Protein AF-A0A920ATV5-F1 (afdb_monomer_lite)

Structure (mmCIF, N/CA/C/O backbone):
data_AF-A0A920ATV5-F1
#
_entry.id   AF-A0A920ATV5-F1
#
loop_
_atom_site.group_PDB
_atom_site.id
_atom_site.type_symbol
_atom_site.label_atom_id
_atom_site.label_alt_id
_atom_site.label_comp_id
_atom_site.label_asym_id
_atom_site.label_entity_id
_atom_site.label_seq_id
_atom_site.pdbx_PDB_ins_code
_atom_site.Cartn_x
_atom_site.Cartn_y
_atom_site.Cartn_z
_atom_site.occupancy
_atom_site.B_iso_or_equiv
_atom_site.auth_seq_id
_atom_site.auth_comp_id
_atom_site.auth_asym_id
_atom_site.auth_atom_id
_atom_site.pdbx_PDB_model_num
ATOM 1 N N . MET A 1 1 ? -6.029 6.029 22.894 1.00 57.69 1 MET A N 1
ATOM 2 C CA . MET A 1 1 ? -7.251 6.824 22.615 1.00 57.69 1 MET A CA 1
ATOM 3 C C . MET A 1 1 ? -8.459 6.054 23.126 1.00 57.69 1 MET A C 1
ATOM 5 O O . MET A 1 1 ? -8.462 4.840 22.991 1.00 57.69 1 MET A O 1
ATOM 9 N N . LYS A 1 2 ? -9.447 6.710 23.756 1.00 68.38 2 LYS A N 1
ATOM 10 C CA . LYS A 1 2 ? -10.587 6.006 24.388 1.00 68.38 2 LYS A CA 1
ATOM 11 C C . LYS A 1 2 ? -11.644 5.512 23.380 1.00 68.38 2 LYS A C 1
ATOM 13 O O . LYS A 1 2 ? -12.522 4.758 23.770 1.00 68.38 2 LYS A O 1
ATOM 18 N N . TYR A 1 3 ? -11.517 5.896 22.106 1.00 83.44 3 TYR A N 1
ATOM 19 C CA . TYR 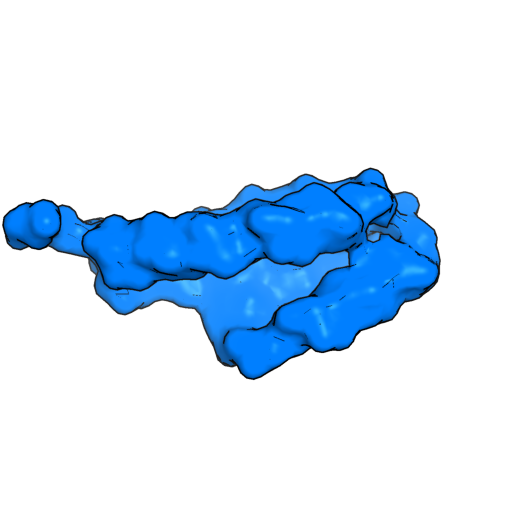A 1 3 ? -12.374 5.465 21.002 1.00 83.44 3 TYR A CA 1
ATOM 20 C C . TYR A 1 3 ? -11.527 5.311 19.732 1.00 83.44 3 TYR A C 1
ATOM 22 O O . TYR A 1 3 ? -10.787 6.234 19.386 1.00 83.44 3 TYR A O 1
ATOM 30 N N . LYS A 1 4 ? -11.618 4.147 19.081 1.00 93.19 4 LYS A N 1
ATOM 31 C CA . LYS A 1 4 ? -11.088 3.887 17.734 1.00 93.19 4 LYS A CA 1
ATOM 32 C C . LYS A 1 4 ? -12.216 4.040 16.718 1.00 93.19 4 LYS A C 1
ATOM 34 O O . LYS A 1 4 ? -13.372 3.770 17.047 1.00 93.19 4 LYS A O 1
ATOM 39 N N . ILE A 1 5 ? -11.889 4.443 15.493 1.00 94.81 5 ILE A N 1
ATOM 40 C CA . ILE A 1 5 ? -12.849 4.346 14.386 1.00 94.81 5 ILE A CA 1
ATOM 41 C C . ILE A 1 5 ? -13.088 2.862 14.093 1.00 94.81 5 ILE A C 1
ATOM 43 O O . ILE A 1 5 ? -12.140 2.081 14.105 1.00 94.81 5 ILE A O 1
ATOM 47 N N . LYS A 1 6 ? -14.345 2.470 13.851 1.00 95.12 6 LYS A N 1
ATOM 48 C CA . LYS A 1 6 ? -14.696 1.066 13.599 1.00 95.12 6 LYS A CA 1
ATOM 49 C C . LYS A 1 6 ? -14.039 0.548 12.315 1.00 95.12 6 LYS A C 1
ATOM 51 O O . LYS A 1 6 ? -13.300 -0.420 12.370 1.00 95.12 6 LYS A O 1
ATOM 56 N N . GLU A 1 7 ? -14.263 1.232 11.195 1.00 96.19 7 GLU A N 1
ATOM 57 C CA . GLU A 1 7 ? -13.795 0.825 9.865 1.00 96.19 7 GLU A CA 1
ATOM 58 C C . GLU A 1 7 ? -13.225 2.035 9.111 1.00 96.19 7 GLU A C 1
ATOM 60 O O . GLU A 1 7 ? -13.812 3.122 9.141 1.00 96.19 7 GLU A O 1
ATOM 65 N N . LEU A 1 8 ? -12.085 1.862 8.437 1.00 97.12 8 LEU A N 1
ATOM 66 C CA . LEU A 1 8 ? -11.417 2.919 7.674 1.00 97.12 8 LEU A CA 1
ATOM 67 C C . LEU A 1 8 ? -10.812 2.379 6.372 1.00 97.12 8 LEU A C 1
ATOM 69 O O . LEU A 1 8 ? -10.163 1.341 6.352 1.00 97.12 8 LEU A O 1
ATOM 73 N N . SER A 1 9 ? -10.970 3.115 5.275 1.00 97.69 9 S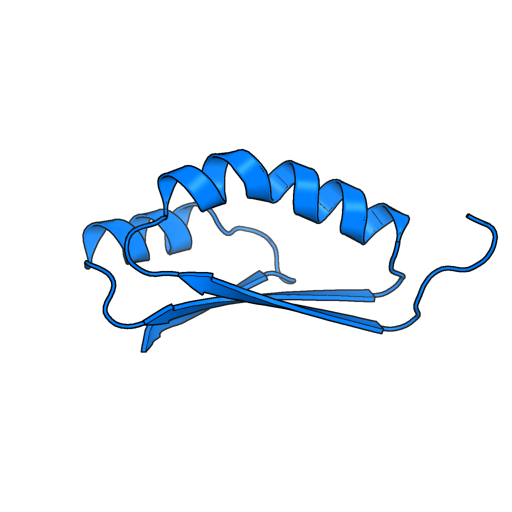ER A N 1
ATOM 74 C CA . SER A 1 9 ? -10.260 2.839 4.020 1.00 97.69 9 SER A CA 1
ATOM 75 C C . SER A 1 9 ? -9.308 3.982 3.705 1.00 97.69 9 SER A C 1
ATOM 77 O O . SER A 1 9 ? -9.740 5.129 3.589 1.00 97.69 9 SER A O 1
ATOM 79 N N . LEU A 1 10 ? -8.022 3.678 3.554 1.00 97.62 10 LEU A N 1
ATOM 80 C CA . LEU A 1 10 ? -7.018 4.627 3.094 1.00 97.62 10 LEU A CA 1
ATOM 81 C C . LEU A 1 10 ? -6.745 4.393 1.611 1.00 97.62 10 LEU A C 1
ATOM 83 O O . LEU A 1 10 ? -6.273 3.328 1.232 1.00 97.62 10 LEU A O 1
ATOM 87 N N . VAL A 1 11 ? -6.988 5.400 0.777 1.00 97.69 11 VAL A N 1
ATOM 88 C CA . VAL A 1 11 ? -6.673 5.341 -0.655 1.00 97.69 11 VAL A CA 1
ATOM 89 C C . VAL A 1 11 ? -5.401 6.137 -0.930 1.00 97.69 11 VAL A C 1
ATOM 91 O O . VAL A 1 11 ? -5.326 7.323 -0.612 1.00 97.69 11 VAL A O 1
ATOM 94 N N . VAL A 1 12 ? -4.405 5.489 -1.534 1.00 96.56 12 VAL A N 1
ATOM 95 C CA . VAL A 1 12 ? -3.091 6.058 -1.855 1.00 96.56 12 VAL A CA 1
ATOM 96 C C . VAL A 1 12 ? -2.895 6.048 -3.374 1.00 96.56 12 VAL A C 1
ATOM 98 O O . VAL A 1 12 ? -2.429 5.051 -3.930 1.00 96.56 12 VAL A O 1
ATOM 101 N N . PRO A 1 13 ? -3.243 7.134 -4.081 1.00 96.25 13 PRO A N 1
ATOM 102 C CA . PRO A 1 13 ? -2.916 7.257 -5.495 1.00 96.25 13 PRO A CA 1
ATOM 103 C C . PRO A 1 13 ? -1.402 7.429 -5.679 1.00 96.25 13 PRO A C 1
ATOM 105 O O . PRO A 1 13 ? -0.751 8.149 -4.919 1.00 96.25 13 PRO A O 1
ATOM 108 N N . THR A 1 14 ? -0.830 6.791 -6.699 1.00 95.38 14 THR A N 1
ATOM 109 C CA . THR A 1 14 ? 0.607 6.861 -6.990 1.00 95.38 14 THR A CA 1
ATOM 110 C C . THR A 1 14 ? 0.907 6.816 -8.488 1.00 95.38 14 THR A C 1
ATOM 112 O O . THR A 1 14 ? 0.189 6.184 -9.267 1.00 95.38 14 THR A O 1
ATOM 115 N N . LYS A 1 15 ? 1.998 7.485 -8.882 1.00 96.56 15 LYS A N 1
ATOM 116 C CA . LYS A 1 15 ? 2.624 7.366 -10.199 1.00 96.56 15 LYS A CA 1
ATOM 117 C C . LYS A 1 15 ? 4.143 7.383 -10.043 1.00 96.56 15 LYS A C 1
ATOM 119 O O . LYS A 1 15 ? 4.727 8.428 -9.785 1.00 96.56 15 LYS A O 1
ATOM 124 N N . ASP A 1 16 ? 4.773 6.221 -10.181 1.00 95.88 16 ASP A N 1
ATOM 125 C CA . ASP A 1 16 ? 6.225 6.040 -10.009 1.00 95.88 16 ASP A CA 1
ATOM 126 C C . ASP A 1 16 ? 6.801 6.450 -8.628 1.00 95.88 16 ASP A C 1
ATOM 128 O O . ASP A 1 16 ? 8.013 6.601 -8.483 1.00 95.88 16 ASP A O 1
ATOM 132 N N . ASP A 1 17 ? 5.980 6.538 -7.573 1.00 94.69 17 ASP A N 1
ATOM 133 C CA . ASP A 1 17 ? 6.407 6.934 -6.214 1.00 94.69 17 ASP A CA 1
ATOM 134 C C . ASP A 1 17 ? 6.745 5.745 -5.282 1.00 94.69 17 ASP A C 1
ATOM 136 O O . ASP A 1 17 ? 6.687 5.868 -4.056 1.00 94.69 17 ASP A O 1
ATOM 140 N N . HIS A 1 18 ? 7.124 4.588 -5.832 1.00 95.12 18 HIS A N 1
ATOM 141 C CA . HIS A 1 18 ? 7.413 3.362 -5.069 1.00 95.12 18 HIS A CA 1
ATOM 142 C C . HIS A 1 18 ? 8.379 3.564 -3.882 1.00 95.12 18 HIS A C 1
ATOM 144 O O . HIS A 1 18 ? 8.130 3.034 -2.801 1.00 95.12 18 HIS A O 1
ATOM 150 N N . LEU A 1 19 ? 9.413 4.402 -4.026 1.00 95.81 19 LEU A N 1
ATOM 151 C CA . LEU A 1 19 ? 10.357 4.711 -2.937 1.00 95.81 19 LEU A CA 1
ATOM 152 C C . LEU A 1 19 ? 9.724 5.522 -1.794 1.00 95.81 19 LEU A C 1
ATOM 154 O O . LEU A 1 19 ? 10.093 5.374 -0.629 1.00 95.81 19 LEU A O 1
ATOM 158 N N . LYS A 1 20 ? 8.765 6.408 -2.098 1.00 95.44 20 LYS A N 1
ATOM 159 C CA . LYS A 1 20 ? 8.040 7.152 -1.055 1.00 95.44 20 LYS A CA 1
ATOM 160 C C . LYS A 1 20 ? 7.060 6.243 -0.332 1.00 95.44 20 LYS A C 1
ATOM 162 O O . LYS A 1 20 ? 6.892 6.400 0.874 1.00 95.44 20 LYS A O 1
ATOM 167 N N . ILE A 1 21 ? 6.426 5.321 -1.054 1.00 95.00 21 ILE A N 1
ATOM 168 C CA . ILE A 1 21 ? 5.543 4.319 -0.454 1.00 95.00 21 ILE A CA 1
ATOM 169 C C . ILE A 1 21 ? 6.349 3.478 0.534 1.00 95.00 21 ILE A C 1
ATOM 171 O O . ILE A 1 21 ? 6.011 3.471 1.711 1.00 95.00 21 ILE A O 1
ATOM 175 N N . GLU A 1 22 ? 7.470 2.895 0.105 1.00 95.25 22 GLU A N 1
ATOM 176 C CA . GLU A 1 22 ? 8.380 2.131 0.971 1.00 95.25 22 GLU A CA 1
ATOM 177 C C . GLU A 1 22 ? 8.762 2.895 2.244 1.00 95.25 22 GLU A C 1
ATOM 179 O O . GLU A 1 22 ? 8.609 2.385 3.353 1.00 95.25 22 GLU A O 1
ATOM 184 N N . LYS A 1 23 ? 9.189 4.155 2.097 1.00 96.94 23 LYS A N 1
ATOM 185 C CA . LYS A 1 23 ? 9.627 4.981 3.226 1.00 96.94 23 LYS A CA 1
ATOM 186 C C . LYS A 1 23 ? 8.527 5.240 4.263 1.00 96.94 23 LYS A C 1
ATOM 188 O O . LYS A 1 23 ? 8.839 5.394 5.441 1.00 96.94 23 LYS A O 1
ATOM 193 N N . ASN A 1 24 ? 7.267 5.362 3.840 1.00 95.69 24 ASN A N 1
ATOM 194 C CA . ASN A 1 24 ? 6.183 5.845 4.705 1.00 95.69 24 ASN A CA 1
ATOM 195 C C . ASN A 1 24 ? 5.190 4.759 5.131 1.00 95.69 24 ASN A C 1
ATOM 197 O O . ASN A 1 24 ? 4.464 4.967 6.104 1.00 95.69 24 ASN A O 1
ATOM 201 N N . LEU A 1 25 ? 5.150 3.617 4.438 1.00 94.25 25 LEU A N 1
ATOM 202 C CA . LEU A 1 25 ? 4.115 2.602 4.627 1.00 94.25 25 LEU A CA 1
ATOM 203 C C . LEU A 1 25 ? 4.055 2.090 6.073 1.00 94.25 25 LEU A C 1
ATOM 205 O O . LEU A 1 25 ? 2.977 2.053 6.659 1.00 94.25 25 LEU A O 1
ATOM 209 N N . ASN A 1 26 ? 5.202 1.802 6.693 1.00 94.31 26 ASN A N 1
ATOM 210 C CA . ASN A 1 26 ? 5.250 1.327 8.081 1.00 94.31 26 ASN A CA 1
ATOM 211 C C . ASN A 1 26 ? 4.696 2.347 9.086 1.00 94.31 26 ASN A C 1
ATOM 213 O O . ASN A 1 26 ? 3.957 1.978 10.000 1.00 94.31 26 ASN A O 1
ATOM 217 N N . SER A 1 27 ? 5.012 3.633 8.916 1.00 96.38 27 SER A N 1
ATOM 218 C CA . SER A 1 27 ? 4.486 4.697 9.781 1.00 96.38 27 SER A CA 1
ATOM 219 C C . SER A 1 27 ? 2.972 4.844 9.626 1.00 96.38 27 SER A C 1
ATOM 221 O O . SER A 1 27 ? 2.266 5.020 10.617 1.00 96.38 27 SER A O 1
ATOM 223 N N . VAL A 1 28 ? 2.466 4.720 8.395 1.00 95.88 28 VAL A N 1
ATOM 224 C CA . VAL A 1 28 ? 1.026 4.732 8.105 1.00 95.88 28 VAL A CA 1
ATOM 225 C C . VAL A 1 28 ? 0.332 3.543 8.766 1.00 95.88 28 VAL A C 1
ATOM 227 O O . VAL A 1 28 ? -0.647 3.739 9.477 1.00 95.88 28 VAL A O 1
ATOM 230 N N . ILE A 1 29 ? 0.863 2.330 8.600 1.00 95.12 29 ILE A N 1
ATOM 231 C CA . ILE A 1 29 ? 0.337 1.116 9.241 1.00 95.12 29 ILE A CA 1
ATOM 232 C C . ILE A 1 29 ? 0.322 1.272 10.766 1.00 95.12 29 ILE A C 1
ATOM 234 O O . ILE A 1 29 ? -0.673 0.948 11.407 1.00 95.12 29 ILE A O 1
ATOM 238 N N . THR A 1 30 ? 1.394 1.808 11.352 1.00 95.88 30 THR A N 1
ATOM 239 C CA . THR A 1 30 ? 1.484 2.046 12.802 1.00 95.88 30 THR A CA 1
ATOM 240 C C . THR A 1 30 ? 0.376 2.985 13.276 1.00 95.88 30 THR A C 1
ATOM 242 O O . THR A 1 30 ? -0.350 2.661 14.211 1.00 95.88 30 THR A O 1
ATOM 245 N N . PHE A 1 31 ? 0.179 4.109 12.582 1.00 95.88 31 PHE A N 1
ATOM 246 C CA . PHE A 1 31 ? -0.914 5.031 12.883 1.00 95.88 31 PHE A CA 1
ATOM 247 C C . PHE A 1 31 ? -2.291 4.360 12.759 1.00 95.88 31 PHE A C 1
ATOM 249 O O . PHE A 1 31 ? -3.131 4.511 13.644 1.00 95.88 31 PHE A O 1
ATOM 256 N N . LEU A 1 32 ? -2.530 3.611 11.681 1.00 95.50 32 LEU A N 1
ATOM 257 C CA . LEU A 1 32 ? -3.818 2.963 11.428 1.00 95.50 32 LEU A CA 1
ATOM 258 C C . LEU A 1 32 ? -4.139 1.890 12.476 1.00 95.50 32 LEU A C 1
ATOM 260 O O . LEU A 1 32 ? -5.272 1.839 12.952 1.00 95.50 32 LEU A O 1
ATOM 264 N N . ASN A 1 33 ? -3.139 1.118 12.908 1.00 94.06 33 ASN A N 1
ATOM 265 C CA . ASN A 1 33 ? -3.269 0.160 14.007 1.00 94.06 33 ASN A CA 1
ATOM 266 C C . ASN A 1 33 ? -3.673 0.823 15.330 1.00 94.06 33 ASN A C 1
ATOM 268 O O . ASN A 1 33 ? -4.404 0.220 16.116 1.00 94.06 33 ASN A O 1
ATOM 272 N N . ASP A 1 34 ? -3.239 2.056 15.590 1.00 95.19 34 ASP A N 1
ATOM 273 C CA . ASP A 1 34 ? -3.599 2.795 16.805 1.00 95.19 34 ASP A CA 1
ATOM 274 C C . ASP A 1 34 ? -4.952 3.515 16.687 1.00 95.19 34 ASP A C 1
ATOM 276 O O . ASP A 1 34 ? -5.655 3.699 17.687 1.00 95.19 34 ASP A O 1
ATOM 280 N N . PHE A 1 35 ? -5.330 3.912 15.471 1.00 95.94 35 PHE A N 1
ATOM 281 C CA . PHE A 1 35 ? -6.460 4.801 15.206 1.00 95.94 35 PHE A CA 1
ATOM 282 C C . PHE A 1 35 ? -7.763 4.074 14.841 1.00 95.94 35 PHE A C 1
ATOM 284 O O . PHE A 1 35 ? -8.851 4.521 15.224 1.00 95.94 35 PHE A O 1
ATOM 291 N N . ALA A 1 36 ? -7.669 2.950 14.130 1.00 96.25 36 ALA A N 1
ATOM 292 C CA . ALA A 1 36 ? -8.806 2.167 13.661 1.00 96.25 36 ALA A CA 1
ATOM 293 C C . ALA A 1 36 ? -8.848 0.777 14.317 1.00 96.25 36 ALA A C 1
ATOM 295 O O . ALA A 1 36 ? -7.841 0.258 14.812 1.00 96.25 36 ALA A O 1
ATOM 296 N N . GLN A 1 37 ? -10.048 0.203 14.390 1.00 95.56 37 GLN A N 1
ATOM 297 C CA . GLN A 1 37 ? -10.245 -1.197 14.746 1.00 95.56 37 GLN A CA 1
ATOM 298 C C . GLN A 1 37 ? -9.983 -2.077 13.522 1.00 95.56 37 GLN A C 1
ATOM 300 O O . GLN A 1 37 ? -9.126 -2.949 13.599 1.00 95.56 37 GLN A O 1
ATOM 305 N N . ASP A 1 38 ? -10.641 -1.766 12.404 1.00 96.31 38 ASP A N 1
ATOM 306 C CA . ASP A 1 38 ? -10.453 -2.420 11.113 1.00 96.31 38 ASP A CA 1
ATOM 307 C C . ASP A 1 38 ? -10.065 -1.374 10.056 1.00 96.31 38 ASP A C 1
ATOM 309 O O . ASP A 1 38 ? -10.656 -0.289 9.983 1.00 96.31 38 ASP A O 1
ATOM 313 N N . PHE A 1 39 ? -9.064 -1.673 9.226 1.00 97.44 39 PHE A N 1
ATOM 314 C CA . PHE A 1 39 ? -8.698 -0.803 8.112 1.00 97.44 39 PHE A CA 1
ATOM 315 C C . PHE A 1 39 ? -8.219 -1.574 6.886 1.00 97.44 39 PHE A C 1
ATOM 317 O O . PHE A 1 39 ? -7.731 -2.694 6.993 1.00 97.44 39 PHE A O 1
ATOM 324 N N . GLN A 1 40 ? -8.318 -0.923 5.728 1.00 97.69 40 GLN A N 1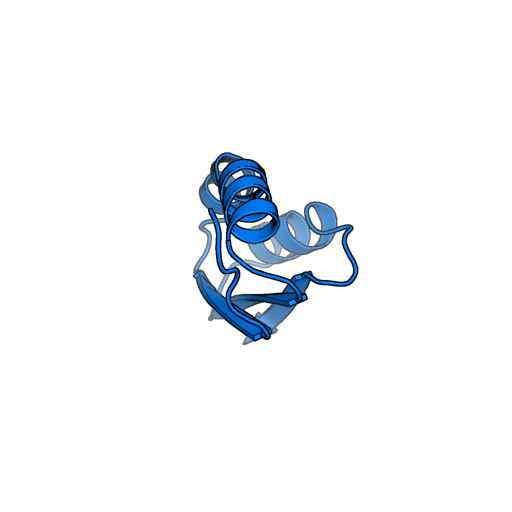
ATOM 325 C CA . GLN A 1 40 ? -7.701 -1.366 4.481 1.00 97.69 40 GLN A CA 1
ATOM 326 C C . GLN A 1 40 ? -6.916 -0.227 3.827 1.00 97.69 40 GLN A C 1
ATOM 328 O O . GLN A 1 40 ? -7.283 0.947 3.954 1.00 97.69 40 GLN A O 1
ATOM 333 N N . ILE A 1 41 ? -5.848 -0.569 3.111 1.00 97.94 41 ILE A N 1
ATOM 334 C CA . ILE A 1 41 ? -5.051 0.363 2.314 1.00 97.94 41 ILE A CA 1
ATOM 335 C C . ILE A 1 41 ? -5.167 -0.033 0.843 1.00 97.94 41 ILE A C 1
ATOM 337 O O . ILE A 1 41 ? -4.794 -1.135 0.458 1.00 97.94 41 ILE A O 1
ATOM 341 N N . LEU A 1 42 ? -5.644 0.890 0.018 1.00 97.88 42 LEU A N 1
ATOM 342 C CA . LEU A 1 42 ? -5.775 0.740 -1.426 1.00 97.88 42 LEU A CA 1
ATOM 343 C C . LEU A 1 42 ? -4.706 1.598 -2.098 1.00 97.88 42 LEU A C 1
ATOM 345 O O . LEU A 1 42 ? -4.843 2.819 -2.172 1.00 97.88 42 LEU A O 1
ATOM 349 N N . ILE A 1 43 ? -3.632 0.981 -2.583 1.00 97.44 43 ILE A N 1
ATOM 350 C CA . ILE A 1 43 ? -2.606 1.671 -3.369 1.00 97.44 43 ILE A CA 1
ATOM 351 C C . ILE A 1 43 ? -3.031 1.619 -4.835 1.00 97.44 43 ILE A C 1
ATOM 353 O O . ILE A 1 43 ? -3.190 0.539 -5.390 1.00 97.44 43 ILE A O 1
ATOM 357 N N . ILE A 1 44 ? -3.212 2.773 -5.475 1.00 97.88 44 ILE A N 1
ATOM 358 C CA . ILE A 1 44 ? -3.687 2.860 -6.861 1.00 97.88 44 ILE A CA 1
ATOM 359 C C . ILE A 1 44 ? -2.572 3.420 -7.744 1.00 97.88 44 ILE A C 1
ATOM 361 O O . ILE A 1 44 ? -2.342 4.630 -7.770 1.00 97.88 44 ILE A O 1
ATOM 365 N N . SER A 1 45 ? -1.887 2.542 -8.478 1.00 97.44 45 SER A N 1
ATOM 366 C CA . SER A 1 45 ? -0.908 2.918 -9.501 1.00 97.44 45 SER A CA 1
ATOM 367 C C . SER A 1 45 ? -1.615 3.297 -10.796 1.00 97.44 45 SER A C 1
ATOM 369 O O . SER A 1 45 ? -2.092 2.412 -11.498 1.00 97.44 45 SER A O 1
ATOM 371 N N . ASN A 1 46 ? -1.641 4.588 -11.128 1.00 95.25 46 ASN A N 1
ATOM 372 C CA . ASN A 1 46 ? -2.244 5.095 -12.364 1.00 95.25 46 ASN A CA 1
ATOM 373 C C . ASN A 1 46 ? -1.158 5.515 -13.364 1.00 95.25 46 ASN A C 1
ATOM 375 O O . ASN A 1 46 ? -0.495 6.544 -13.187 1.00 95.25 46 ASN A O 1
ATOM 379 N N . GLY A 1 47 ? -0.961 4.709 -14.410 1.00 94.88 47 GLY A N 1
ATOM 380 C CA . GLY A 1 47 ? 0.058 4.966 -15.431 1.00 94.88 47 GLY A CA 1
ATOM 381 C C . GLY A 1 47 ? 1.499 4.930 -14.901 1.00 94.88 47 GLY A C 1
ATOM 382 O O . GLY A 1 47 ? 2.367 5.626 -15.435 1.00 94.88 47 GLY A O 1
ATOM 383 N N . SER A 1 48 ? 1.746 4.160 -13.836 1.00 95.69 48 SER A N 1
ATOM 384 C CA . SER A 1 48 ? 3.085 3.878 -13.302 1.00 95.69 48 SER A CA 1
ATOM 385 C C . SER A 1 48 ? 3.874 2.954 -14.232 1.00 95.69 48 SER A C 1
ATOM 387 O O . SER A 1 48 ? 3.318 2.088 -14.910 1.00 95.69 48 SER A O 1
ATOM 389 N N . SER A 1 49 ? 5.200 3.059 -14.201 1.00 97.44 49 SER A N 1
ATOM 390 C CA . SER A 1 49 ? 6.079 2.114 -14.885 1.00 97.44 49 SER A CA 1
ATOM 391 C C . SER A 1 49 ? 5.934 0.684 -14.341 1.00 97.44 49 SER A C 1
ATOM 393 O O . SER A 1 49 ? 5.625 0.448 -13.167 1.00 97.44 49 SER A O 1
ATOM 395 N N . LYS A 1 50 ? 6.260 -0.307 -15.183 1.00 96.38 50 LYS A N 1
ATOM 396 C CA . LYS A 1 50 ? 6.327 -1.723 -14.778 1.00 96.38 50 LYS A CA 1
ATOM 397 C C . LYS A 1 50 ? 7.294 -1.946 -13.606 1.00 96.38 50 LYS A C 1
ATOM 399 O O . LYS A 1 50 ? 7.041 -2.772 -12.739 1.00 96.38 50 LYS A O 1
ATOM 404 N N . LYS A 1 51 ? 8.398 -1.191 -13.562 1.00 96.31 51 LYS A N 1
ATOM 405 C CA . LYS A 1 51 ? 9.369 -1.262 -12.463 1.00 96.31 51 LYS A CA 1
ATOM 406 C C . LYS A 1 51 ? 8.741 -0.811 -11.144 1.00 96.31 51 LYS A C 1
ATOM 408 O O . LYS A 1 51 ? 8.879 -1.512 -10.149 1.00 96.31 51 LYS A O 1
ATOM 413 N N . SER A 1 52 ? 8.048 0.329 -11.145 1.00 96.12 52 SER A N 1
ATOM 414 C CA . SER A 1 52 ? 7.395 0.853 -9.942 1.00 96.12 52 SER A CA 1
ATOM 415 C C . SER A 1 52 ? 6.277 -0.065 -9.452 1.00 96.12 52 SER A C 1
ATOM 417 O O . SER A 1 52 ? 6.164 -0.299 -8.254 1.00 96.12 52 SER A O 1
ATOM 419 N N . THR A 1 53 ? 5.465 -0.603 -10.363 1.00 96.81 53 THR A N 1
ATOM 420 C CA . THR A 1 53 ? 4.357 -1.498 -9.993 1.00 96.81 53 THR A CA 1
ATOM 421 C C . THR A 1 53 ? 4.850 -2.810 -9.390 1.00 96.81 53 THR A C 1
ATOM 423 O O . THR A 1 53 ? 4.376 -3.177 -8.321 1.00 96.81 53 THR A O 1
ATOM 426 N N . ILE A 1 54 ? 5.855 -3.458 -9.995 1.00 96.38 54 ILE A N 1
ATOM 427 C CA . ILE A 1 54 ? 6.486 -4.669 -9.436 1.00 96.38 54 ILE A CA 1
ATOM 428 C C . ILE A 1 54 ? 7.125 -4.381 -8.076 1.00 96.38 54 ILE A C 1
ATOM 430 O O . ILE A 1 54 ? 7.049 -5.203 -7.170 1.00 96.38 54 ILE A O 1
ATOM 434 N N . PHE A 1 55 ? 7.762 -3.219 -7.922 1.00 96.62 55 PHE A N 1
ATOM 435 C CA . PHE A 1 55 ? 8.351 -2.841 -6.643 1.00 96.62 55 PHE A CA 1
ATOM 436 C C . PHE A 1 55 ? 7.287 -2.774 -5.542 1.00 96.62 55 PHE A C 1
ATOM 438 O O . PHE A 1 55 ? 7.486 -3.339 -4.472 1.00 96.62 55 PHE A O 1
ATOM 445 N N . ILE A 1 56 ? 6.151 -2.121 -5.813 1.00 95.75 56 ILE A N 1
ATOM 446 C CA . ILE A 1 56 ? 5.036 -2.037 -4.860 1.00 95.75 56 ILE A CA 1
ATOM 447 C C . ILE A 1 56 ? 4.440 -3.426 -4.601 1.00 95.75 56 ILE A C 1
ATOM 449 O O . ILE A 1 56 ? 4.228 -3.759 -3.442 1.00 95.75 56 ILE A O 1
ATOM 453 N N . ASP A 1 57 ? 4.234 -4.247 -5.639 1.00 95.31 57 ASP A N 1
ATOM 454 C CA . ASP A 1 57 ? 3.731 -5.625 -5.501 1.00 95.31 57 ASP A CA 1
ATOM 455 C C . ASP A 1 57 ? 4.618 -6.469 -4.561 1.00 95.31 57 ASP A C 1
ATOM 457 O O . ASP A 1 57 ? 4.106 -7.248 -3.769 1.00 95.31 57 ASP A O 1
ATOM 461 N N . ASN A 1 58 ? 5.942 -6.291 -4.612 1.00 94.44 58 ASN A N 1
ATOM 462 C CA . ASN A 1 58 ? 6.883 -7.007 -3.743 1.00 94.44 58 ASN A CA 1
ATOM 463 C C . ASN A 1 58 ? 6.973 -6.425 -2.323 1.00 94.44 58 ASN A C 1
ATOM 465 O O . ASN A 1 58 ? 7.419 -7.114 -1.406 1.00 94.44 58 ASN A O 1
ATOM 469 N N . LEU A 1 59 ? 6.621 -5.149 -2.151 1.00 91.56 59 LEU A N 1
ATOM 470 C CA . LEU A 1 59 ? 6.625 -4.470 -0.855 1.00 91.56 59 LEU A CA 1
ATOM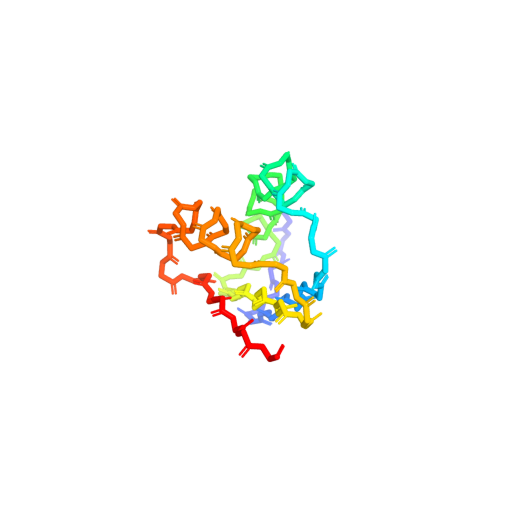 471 C C . LEU A 1 59 ? 5.414 -4.878 -0.006 1.00 91.56 59 LEU A C 1
ATOM 473 O O . LEU A 1 59 ? 5.514 -4.936 1.219 1.00 91.56 59 LEU A O 1
ATOM 477 N N . ILE A 1 60 ? 4.268 -5.122 -0.644 1.00 90.94 60 ILE A N 1
ATOM 478 C CA . ILE A 1 60 ? 3.032 -5.482 0.049 1.00 90.94 60 ILE A CA 1
ATOM 479 C C . ILE A 1 60 ? 3.018 -6.977 0.388 1.00 90.94 60 ILE A C 1
ATOM 481 O O . ILE A 1 60 ? 3.136 -7.840 -0.473 1.00 90.94 60 ILE A O 1
ATOM 485 N N . SER A 1 61 ? 2.875 -7.291 1.672 1.00 83.88 61 SER A N 1
ATOM 486 C CA . SER A 1 61 ? 2.780 -8.671 2.174 1.00 83.88 61 SER A CA 1
ATOM 487 C C . SER A 1 61 ? 1.633 -8.872 3.165 1.00 83.88 61 SER A C 1
ATOM 489 O O . SER A 1 61 ? 1.490 -9.951 3.734 1.00 83.88 61 SER A O 1
ATOM 491 N N . PHE A 1 62 ? 0.826 -7.833 3.385 1.00 83.56 62 PHE A N 1
ATOM 492 C CA . PHE A 1 62 ? -0.249 -7.823 4.368 1.00 83.56 62 PHE A CA 1
ATOM 493 C C . PHE A 1 62 ? -1.612 -7.906 3.686 1.00 83.56 62 PHE A C 1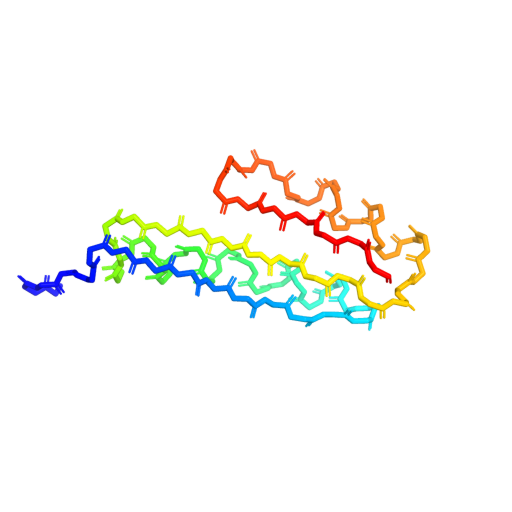
ATOM 495 O O . PHE A 1 62 ? -1.879 -7.142 2.760 1.00 83.56 62 PHE 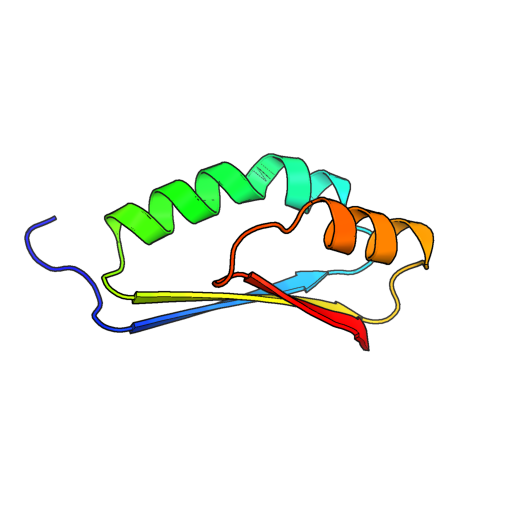A O 1
ATOM 502 N N . ASP A 1 63 ? -2.497 -8.754 4.212 1.00 88.50 63 ASP A N 1
ATOM 503 C CA . ASP A 1 63 ? -3.836 -9.005 3.652 1.00 88.50 63 ASP A CA 1
ATOM 504 C C . ASP A 1 63 ? -4.740 -7.759 3.610 1.00 88.50 63 ASP A C 1
ATOM 506 O O . ASP A 1 63 ? -5.695 -7.702 2.842 1.00 88.50 63 ASP A O 1
ATOM 510 N N . TYR A 1 64 ? -4.443 -6.743 4.425 1.00 92.12 64 TYR A N 1
ATOM 511 C CA . TYR A 1 64 ? -5.181 -5.476 4.484 1.00 92.12 64 TYR A CA 1
ATOM 512 C C . TYR A 1 64 ? -4.623 -4.394 3.540 1.00 92.12 64 TYR A C 1
ATOM 514 O O . TYR A 1 64 ? -4.999 -3.224 3.651 1.00 92.12 64 TYR A O 1
ATOM 522 N N . ILE A 1 65 ? -3.705 -4.749 2.632 1.00 96.50 65 ILE A N 1
ATOM 523 C CA . ILE A 1 65 ? -3.164 -3.848 1.610 1.00 96.50 65 ILE A CA 1
ATOM 524 C C . ILE A 1 65 ? -3.407 -4.447 0.228 1.00 96.50 65 ILE A C 1
ATOM 526 O O . ILE A 1 65 ? -2.894 -5.511 -0.101 1.00 96.50 65 ILE A O 1
ATOM 530 N N . GLU A 1 66 ? -4.122 -3.712 -0.613 1.00 96.56 66 GLU A N 1
ATOM 531 C CA . GLU A 1 66 ? -4.367 -4.077 -2.002 1.00 96.56 66 GLU A CA 1
ATOM 532 C C . GLU A 1 66 ? -3.690 -3.070 -2.936 1.00 96.56 66 GLU A C 1
ATOM 534 O O . GLU A 1 66 ? -3.717 -1.857 -2.708 1.00 96.56 66 GLU A O 1
ATOM 539 N N . HIS A 1 67 ? -3.077 -3.573 -4.009 1.00 97.06 67 HIS A N 1
ATOM 540 C CA . HIS A 1 67 ? -2.468 -2.744 -5.044 1.00 97.06 67 HIS A CA 1
ATOM 541 C C . HIS A 1 67 ? -3.209 -2.884 -6.373 1.00 97.06 67 HIS A C 1
ATOM 543 O O . HIS A 1 67 ? -3.123 -3.895 -7.074 1.00 97.06 67 HIS A O 1
ATOM 549 N N . ILE A 1 68 ? -3.908 -1.812 -6.729 1.00 96.88 68 ILE A N 1
ATOM 550 C CA . ILE A 1 68 ? -4.702 -1.674 -7.943 1.00 96.88 68 ILE A CA 1
ATOM 551 C C . ILE A 1 68 ? -3.854 -0.963 -9.000 1.00 96.88 68 ILE A C 1
ATOM 553 O O . ILE A 1 68 ? -3.219 0.058 -8.733 1.00 96.88 68 ILE A O 1
ATOM 557 N N . LYS A 1 69 ? -3.844 -1.505 -10.217 1.00 95.31 69 LYS A N 1
ATOM 558 C CA . LYS A 1 69 ? -3.054 -1.014 -11.353 1.00 95.31 69 LYS A CA 1
ATOM 559 C C . LYS A 1 69 ? -4.016 -0.583 -12.462 1.00 95.31 69 LYS A C 1
ATOM 561 O O . LYS A 1 69 ? -4.774 -1.423 -12.944 1.00 95.31 69 LYS A O 1
ATOM 566 N N . ILE A 1 70 ? -4.003 0.707 -12.810 1.00 91.38 70 ILE A N 1
ATOM 567 C CA . ILE A 1 70 ? -4.886 1.360 -13.795 1.00 91.38 70 ILE A CA 1
ATOM 568 C C . ILE A 1 70 ? -4.044 1.976 -14.915 1.00 91.38 70 ILE A C 1
ATOM 570 O O . ILE A 1 70 ? -3.010 2.620 -14.605 1.00 91.38 70 ILE A O 1
#

pLDDT: mean 94.22, std 6.18, range [57.69, 97.94]

Foldseek 3Di:
DVDAAAEEEAEAEDALCLVVCLVCVVVVVVCNVVRYPYYAYEYEHENHDPVSLVSNVVSDDDPRYDYHYD

Sequence (70 aa):
MKYKIKELSLVVPTKDDHLKIEKNLNSVITFLNDFAQDFQILIISNGSSKKSTIFIDNLISFDYIEHIKI

Radius of gyration: 12.75 Å; chains: 1; bounding box: 25×16×40 Å

Secondary structure (DSSP, 8-state):
----EEEEEEEEEESS-HHHHHHHHHHHHHHHHHHEEEEEEEEEESS--HHHHHHHHHH---TTEEEEE-